Protein AF-A0A090WLI6-F1 (afdb_monomer_lite)

Structure (mmCIF, N/CA/C/O backbone):
data_AF-A0A090WLI6-F1
#
_entry.id   AF-A0A090WLI6-F1
#
loop_
_atom_site.group_PDB
_atom_site.id
_atom_site.type_symbol
_atom_site.label_atom_id
_atom_site.label_alt_id
_atom_site.label_comp_id
_atom_site.label_asym_id
_atom_site.label_entity_id
_atom_site.label_seq_id
_atom_site.pdbx_PDB_ins_code
_atom_site.Cartn_x
_atom_site.Cartn_y
_atom_site.Cartn_z
_atom_site.occupancy
_atom_site.B_iso_or_equiv
_atom_site.auth_seq_id
_atom_site.auth_comp_id
_atom_site.auth_asym_id
_atom_site.auth_atom_id
_atom_site.pdbx_PDB_model_num
ATOM 1 N N . MET A 1 1 ? 13.596 14.464 15.764 1.00 59.75 1 MET A N 1
ATOM 2 C CA . MET A 1 1 ? 14.203 13.939 14.517 1.00 59.75 1 MET A CA 1
ATOM 3 C C . MET A 1 1 ? 13.785 14.781 13.309 1.00 59.75 1 MET A C 1
ATOM 5 O O . MET A 1 1 ? 12.585 14.972 13.086 1.00 59.75 1 MET A O 1
ATOM 9 N N . ASN A 1 2 ? 14.764 15.347 12.597 1.00 82.31 2 ASN A N 1
ATOM 10 C CA . ASN A 1 2 ? 14.582 16.403 11.591 1.00 82.31 2 ASN A CA 1
ATOM 11 C C . ASN A 1 2 ? 13.847 15.886 10.329 1.00 82.31 2 ASN A C 1
ATOM 13 O O . ASN A 1 2 ? 14.064 14.745 9.930 1.00 82.31 2 ASN A O 1
ATOM 17 N N . LYS A 1 3 ? 12.971 16.692 9.69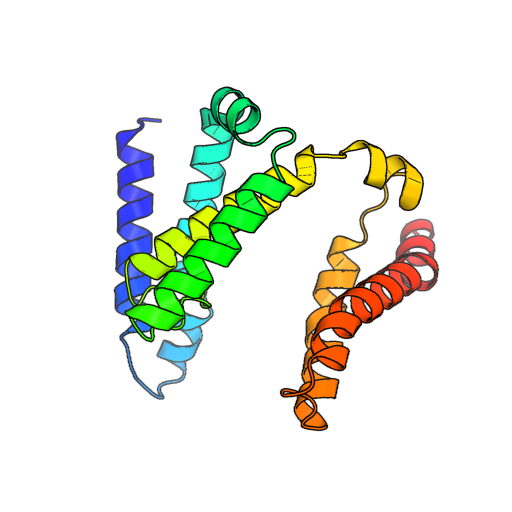9 1.00 81.25 3 LYS A N 1
ATOM 18 C CA . LYS A 1 3 ? 12.266 16.328 8.438 1.00 81.25 3 LYS A CA 1
ATOM 19 C C . LYS A 1 3 ? 13.251 15.911 7.338 1.00 81.25 3 LYS A C 1
ATOM 21 O O . LYS A 1 3 ? 12.979 14.998 6.562 1.00 81.25 3 LYS A O 1
ATOM 26 N N . PHE A 1 4 ? 14.410 16.558 7.343 1.00 85.69 4 PHE A N 1
ATOM 27 C CA . PHE A 1 4 ? 15.527 16.283 6.453 1.00 85.69 4 PHE A CA 1
ATOM 28 C C . PHE A 1 4 ? 16.052 14.842 6.562 1.00 85.69 4 PHE A C 1
ATOM 30 O O . PHE A 1 4 ? 16.360 14.215 5.560 1.00 85.69 4 PHE A O 1
ATOM 37 N N . LEU A 1 5 ? 16.081 14.267 7.768 1.00 89.31 5 LEU A N 1
ATOM 38 C CA . LEU A 1 5 ? 16.598 12.913 7.973 1.00 89.31 5 LEU A CA 1
ATOM 39 C C . LEU A 1 5 ? 15.698 11.853 7.315 1.00 89.31 5 LEU A C 1
ATOM 41 O O . LEU A 1 5 ? 16.181 10.936 6.663 1.00 89.31 5 LEU A O 1
ATOM 45 N N . TRP A 1 6 ? 14.377 11.987 7.466 1.00 88.00 6 TRP A N 1
ATOM 46 C CA . TRP A 1 6 ? 13.423 11.032 6.895 1.00 88.00 6 TRP A CA 1
ATOM 47 C C . TRP A 1 6 ? 13.362 11.101 5.374 1.00 88.00 6 TRP A C 1
ATOM 49 O O . TRP A 1 6 ? 13.270 10.071 4.716 1.00 88.00 6 TRP A O 1
ATOM 59 N N . THR A 1 7 ? 13.436 12.313 4.828 1.00 87.31 7 THR A N 1
ATOM 60 C CA . THR A 1 7 ? 13.502 12.525 3.378 1.00 87.31 7 THR A CA 1
ATOM 61 C C . THR A 1 7 ? 14.807 11.986 2.802 1.00 87.31 7 THR A C 1
ATOM 63 O O . THR A 1 7 ? 14.767 11.305 1.783 1.00 87.31 7 THR A O 1
ATOM 66 N N . PHE A 1 8 ? 15.934 12.188 3.492 1.00 91.06 8 PHE A N 1
ATOM 67 C CA . PHE A 1 8 ? 17.210 11.578 3.129 1.00 91.06 8 PHE A CA 1
ATOM 68 C C . PHE A 1 8 ? 17.114 10.048 3.088 1.00 91.06 8 PHE A C 1
ATOM 70 O O . PHE A 1 8 ? 17.344 9.468 2.033 1.00 91.06 8 PHE A O 1
ATOM 77 N N . PHE A 1 9 ? 16.678 9.397 4.175 1.00 91.50 9 PHE A N 1
ATOM 78 C CA . PHE A 1 9 ? 16.544 7.935 4.199 1.00 91.50 9 PHE A CA 1
ATOM 79 C C . PHE A 1 9 ? 15.594 7.410 3.124 1.00 91.50 9 PHE A C 1
ATOM 81 O O . PHE A 1 9 ? 15.901 6.412 2.476 1.00 91.50 9 PHE A O 1
ATOM 88 N N . PHE A 1 10 ? 14.458 8.079 2.910 1.00 91.06 10 PHE A N 1
ATOM 89 C CA . PHE A 1 10 ? 13.515 7.700 1.862 1.00 91.06 10 PHE A CA 1
ATOM 90 C C . PHE A 1 10 ? 14.190 7.678 0.486 1.00 91.06 10 PHE A C 1
ATOM 92 O O . PHE A 1 10 ? 14.115 6.672 -0.216 1.00 91.06 10 PHE A O 1
ATOM 99 N N . LEU A 1 11 ? 14.901 8.754 0.132 1.00 91.94 11 LEU A N 1
ATOM 100 C CA . LEU A 1 11 ? 15.624 8.846 -1.135 1.00 91.94 11 LEU A CA 1
ATOM 101 C C . LEU A 1 11 ? 16.731 7.794 -1.229 1.00 91.94 11 LEU A C 1
ATOM 103 O O . LEU A 1 11 ? 16.861 7.152 -2.267 1.00 91.94 11 LEU A O 1
ATOM 107 N N . THR A 1 12 ? 17.484 7.560 -0.152 1.00 92.44 12 THR A N 1
ATOM 108 C CA . THR A 1 12 ? 18.540 6.541 -0.125 1.00 92.44 12 THR A CA 1
ATOM 109 C C . THR A 1 12 ? 17.991 5.150 -0.439 1.00 92.44 12 THR A C 1
ATOM 111 O O . THR A 1 12 ? 18.512 4.483 -1.329 1.00 92.44 12 THR A O 1
ATOM 114 N N . PHE A 1 13 ? 16.926 4.707 0.236 1.00 92.81 13 PHE A N 1
ATOM 115 C CA . PHE A 1 13 ? 16.372 3.366 0.009 1.00 92.81 13 PHE A CA 1
ATOM 116 C C . PHE A 1 13 ? 15.628 3.234 -1.319 1.00 92.81 13 PHE A C 1
ATOM 118 O O . PHE A 1 13 ? 15.634 2.157 -1.911 1.00 92.81 13 PHE A O 1
ATOM 125 N N . LEU A 1 14 ? 15.047 4.321 -1.828 1.00 91.12 14 LEU A N 1
ATOM 126 C CA . LEU A 1 14 ? 14.451 4.348 -3.162 1.00 91.12 14 LEU A CA 1
ATOM 127 C C . LEU A 1 14 ? 15.520 4.197 -4.253 1.00 91.12 14 LEU A C 1
ATOM 129 O O . LEU A 1 14 ? 15.354 3.399 -5.174 1.00 91.12 14 LEU A O 1
ATOM 133 N N . ILE A 1 15 ? 16.644 4.906 -4.119 1.00 92.00 15 ILE A N 1
ATOM 134 C CA . ILE A 1 15 ? 17.795 4.787 -5.024 1.00 92.00 15 ILE A CA 1
ATOM 135 C C . ILE A 1 15 ? 18.402 3.380 -4.941 1.00 92.00 15 ILE A C 1
ATOM 137 O O . ILE A 1 15 ? 18.692 2.775 -5.971 1.00 92.00 15 ILE A O 1
ATOM 141 N N . LEU A 1 16 ? 18.551 2.825 -3.734 1.00 90.88 16 LEU A N 1
ATOM 142 C CA . LEU A 1 16 ? 19.027 1.451 -3.550 1.00 90.88 16 LEU A CA 1
ATOM 143 C C . LEU A 1 16 ? 18.100 0.429 -4.213 1.00 90.88 16 LEU A C 1
ATOM 145 O O . LEU A 1 16 ? 18.600 -0.462 -4.892 1.00 90.88 16 LEU A O 1
ATOM 149 N N . ASN A 1 17 ? 16.777 0.565 -4.069 1.00 91.25 17 ASN A N 1
ATOM 150 C CA . ASN A 1 17 ? 15.820 -0.301 -4.762 1.00 91.25 17 ASN A CA 1
ATOM 151 C C . ASN A 1 17 ? 16.007 -0.216 -6.287 1.00 91.25 17 ASN A C 1
ATOM 153 O O . ASN A 1 17 ? 16.095 -1.258 -6.938 1.00 91.25 17 ASN A O 1
ATOM 157 N N . TYR A 1 18 ? 16.148 0.993 -6.841 1.00 90.94 18 TYR A N 1
ATOM 158 C CA . TYR A 1 18 ? 16.393 1.182 -8.274 1.00 90.94 18 TYR A CA 1
ATOM 159 C C . TYR A 1 18 ? 17.672 0.478 -8.741 1.00 90.94 18 TYR A C 1
ATOM 161 O O . TYR A 1 18 ? 17.660 -0.229 -9.749 1.00 90.94 18 TYR A O 1
ATOM 169 N N . PHE A 1 19 ? 18.773 0.622 -8.000 1.00 89.81 19 PHE A N 1
ATOM 170 C CA . PHE A 1 19 ? 20.018 -0.067 -8.336 1.00 89.81 19 PHE A CA 1
ATOM 171 C C . PHE A 1 19 ? 19.871 -1.582 -8.243 1.00 89.81 19 PHE A C 1
ATOM 173 O O . PHE A 1 19 ? 20.176 -2.259 -9.216 1.00 89.81 19 PHE A O 1
ATOM 180 N N . ILE A 1 20 ? 19.361 -2.103 -7.123 1.00 87.69 20 ILE A N 1
ATOM 181 C CA . ILE A 1 20 ? 19.182 -3.543 -6.877 1.00 87.69 20 ILE A CA 1
ATOM 182 C C . ILE A 1 20 ? 18.319 -4.186 -7.969 1.00 87.69 20 ILE A C 1
ATOM 184 O O . ILE A 1 20 ? 18.698 -5.212 -8.531 1.00 87.69 20 ILE A O 1
ATOM 188 N N . THR A 1 21 ? 17.214 -3.533 -8.328 1.00 85.19 21 THR A N 1
ATOM 189 C CA . THR A 1 21 ? 16.292 -3.987 -9.374 1.00 85.19 21 THR A CA 1
ATOM 190 C C . THR A 1 21 ? 16.975 -4.128 -10.736 1.00 85.19 21 THR A C 1
ATOM 192 O O . THR A 1 21 ? 16.660 -5.042 -11.495 1.00 85.19 21 THR A O 1
ATOM 195 N N . ASN A 1 22 ? 17.900 -3.223 -11.059 1.00 85.69 22 ASN A N 1
ATOM 196 C CA . ASN A 1 22 ? 18.591 -3.208 -12.347 1.00 85.69 22 ASN A CA 1
ATOM 197 C C . ASN A 1 22 ? 19.799 -4.157 -12.398 1.00 85.69 22 ASN A C 1
ATOM 199 O O . ASN A 1 22 ? 20.407 -4.308 -13.458 1.00 85.69 22 ASN A O 1
ATOM 203 N N . ILE A 1 23 ? 20.149 -4.830 -11.293 1.00 84.88 23 ILE A N 1
ATOM 204 C CA . ILE A 1 23 ? 21.169 -5.884 -11.302 1.00 84.88 23 ILE A CA 1
ATOM 205 C C . ILE A 1 23 ? 20.554 -7.146 -11.917 1.00 84.88 23 ILE A C 1
ATOM 207 O O . ILE A 1 23 ? 19.990 -8.003 -11.234 1.00 84.88 23 ILE A O 1
ATOM 211 N N . THR A 1 24 ? 20.694 -7.291 -13.232 1.00 70.81 24 THR A N 1
ATOM 212 C CA . THR A 1 24 ? 20.319 -8.510 -13.953 1.00 70.81 24 THR A CA 1
ATOM 213 C C . THR A 1 24 ? 21.437 -9.541 -13.826 1.00 70.81 24 THR A C 1
ATOM 215 O O . THR A 1 24 ? 22.382 -9.549 -14.612 1.00 70.81 24 THR A O 1
ATOM 218 N N . SER A 1 25 ? 21.361 -10.414 -12.821 1.00 77.38 25 SER A N 1
ATOM 219 C CA . SER A 1 25 ? 22.266 -11.564 -12.731 1.00 77.38 25 SER A CA 1
ATOM 220 C C . SER A 1 25 ? 21.541 -12.813 -12.238 1.00 77.38 25 SER A C 1
ATOM 222 O O . SER A 1 25 ? 20.688 -12.739 -11.353 1.00 77.38 25 SER A O 1
ATOM 224 N N . GLU A 1 26 ? 21.908 -13.973 -12.782 1.00 79.25 26 GLU A N 1
ATOM 225 C CA . GLU A 1 26 ? 21.368 -15.265 -12.338 1.00 79.25 26 GLU A CA 1
ATOM 226 C C . GLU A 1 26 ? 21.952 -15.738 -11.001 1.00 79.25 26 GLU A C 1
ATOM 228 O O . GLU A 1 26 ? 21.490 -16.736 -10.443 1.00 79.25 26 GLU A O 1
ATOM 233 N N . ASN A 1 27 ? 22.927 -15.001 -10.462 1.00 86.44 27 ASN A N 1
ATOM 234 C CA . ASN A 1 27 ? 23.585 -15.319 -9.209 1.00 86.44 27 ASN A CA 1
ATOM 235 C C . ASN A 1 27 ? 22.568 -15.372 -8.056 1.00 86.44 27 ASN A C 1
ATOM 237 O O . ASN A 1 27 ? 21.830 -14.417 -7.796 1.00 86.44 27 ASN A O 1
ATOM 241 N N . SER A 1 28 ? 22.570 -16.487 -7.326 1.00 86.56 28 SER A N 1
ATOM 242 C CA . SER A 1 28 ? 21.723 -16.725 -6.156 1.00 86.56 28 SER A CA 1
ATOM 243 C C . SER A 1 28 ? 21.831 -15.605 -5.117 1.00 86.56 28 SER A C 1
ATOM 245 O O . SER A 1 28 ? 20.819 -15.218 -4.538 1.00 86.56 28 SER A O 1
ATOM 247 N N . PHE A 1 29 ? 23.017 -15.013 -4.935 1.00 87.25 29 PHE A N 1
ATOM 248 C CA . PHE A 1 29 ? 23.202 -13.877 -4.025 1.00 87.25 29 PHE A CA 1
ATOM 249 C C . PHE A 1 29 ? 22.386 -12.646 -4.434 1.00 87.25 29 PHE A C 1
ATOM 251 O O . PHE A 1 29 ? 21.763 -12.011 -3.587 1.00 87.25 29 PHE A O 1
ATOM 258 N N . VAL A 1 30 ? 22.330 -12.327 -5.727 1.00 85.50 30 VAL A N 1
ATOM 259 C CA . VAL A 1 30 ? 21.560 -11.176 -6.220 1.00 85.50 30 VAL A CA 1
ATOM 260 C C . VAL A 1 30 ? 20.061 -11.425 -6.086 1.00 85.50 30 VAL A C 1
ATOM 262 O O . VAL A 1 30 ? 19.317 -10.524 -5.697 1.00 85.50 30 VAL A O 1
ATOM 265 N N . LYS A 1 31 ? 19.604 -12.661 -6.309 1.00 85.56 31 LYS A N 1
ATOM 266 C CA . LYS A 1 31 ? 18.208 -13.043 -6.041 1.00 85.56 31 LYS A CA 1
ATOM 267 C C . LYS A 1 31 ? 17.848 -12.877 -4.562 1.00 85.56 31 LYS A C 1
ATOM 269 O O . LYS A 1 31 ? 16.794 -12.325 -4.261 1.00 85.56 31 LYS A O 1
ATOM 274 N N . LEU A 1 32 ? 18.728 -13.285 -3.645 1.00 88.94 32 LEU A N 1
ATOM 275 C CA . LEU A 1 32 ? 18.517 -13.100 -2.205 1.00 88.94 32 LEU A CA 1
ATOM 276 C C . LEU A 1 32 ? 18.438 -11.619 -1.817 1.00 88.94 32 LEU A C 1
ATOM 278 O O . LEU A 1 32 ? 17.585 -11.253 -1.016 1.00 88.94 32 LEU A O 1
ATOM 282 N N . ILE A 1 33 ? 19.264 -10.754 -2.413 1.00 88.31 33 ILE A N 1
ATOM 283 C CA . ILE A 1 33 ? 19.201 -9.303 -2.174 1.00 88.31 33 ILE A CA 1
ATOM 284 C C . ILE A 1 33 ? 17.866 -8.722 -2.664 1.00 88.31 33 ILE A C 1
ATOM 286 O O . ILE A 1 33 ? 17.244 -7.950 -1.934 1.00 88.31 33 ILE A O 1
ATOM 290 N N . ASN A 1 34 ? 17.386 -9.134 -3.842 1.00 84.75 34 ASN A N 1
ATOM 291 C CA . ASN A 1 34 ? 16.098 -8.697 -4.398 1.00 84.75 34 ASN A CA 1
ATOM 292 C C . ASN A 1 34 ? 14.888 -9.086 -3.525 1.00 84.75 34 ASN A C 1
ATOM 294 O O . ASN A 1 34 ? 13.876 -8.389 -3.521 1.00 84.75 34 ASN A O 1
ATOM 298 N N . VAL A 1 35 ? 14.985 -10.185 -2.772 1.00 86.88 35 VAL A N 1
ATOM 299 C CA . VAL A 1 35 ? 13.920 -10.663 -1.867 1.00 86.88 35 VAL A CA 1
ATOM 300 C C . VAL A 1 35 ? 14.183 -10.269 -0.402 1.00 86.88 35 VAL A C 1
ATOM 302 O O . VAL A 1 35 ? 13.350 -10.496 0.471 1.00 86.88 35 VAL A O 1
ATOM 305 N N . SER A 1 36 ? 15.325 -9.640 -0.111 1.00 90.12 36 SER A N 1
ATOM 306 C CA . SER A 1 36 ? 15.660 -9.143 1.228 1.00 90.12 36 SER A CA 1
ATOM 307 C C . SER A 1 36 ? 14.774 -7.964 1.640 1.00 90.12 36 SER A C 1
ATOM 309 O O . SER A 1 36 ? 13.988 -7.452 0.855 1.00 90.12 36 SER A O 1
ATOM 311 N N . VAL A 1 37 ? 14.925 -7.471 2.871 1.00 90.00 37 VAL A N 1
ATOM 312 C CA . VAL A 1 37 ? 14.161 -6.309 3.359 1.00 90.00 37 VAL A CA 1
ATOM 313 C C . VAL A 1 37 ? 14.547 -4.992 2.669 1.00 90.00 37 VAL A C 1
ATOM 315 O O . VAL A 1 37 ? 13.740 -4.067 2.618 1.00 90.00 37 VAL A O 1
ATOM 318 N N . ILE A 1 38 ? 15.768 -4.895 2.126 1.00 88.38 38 ILE A N 1
ATOM 319 C CA . ILE A 1 38 ? 16.367 -3.632 1.660 1.00 88.38 38 ILE A CA 1
ATOM 320 C C . ILE A 1 38 ? 15.516 -2.934 0.589 1.00 88.38 38 ILE A C 1
ATOM 322 O O . ILE A 1 38 ? 15.229 -1.747 0.769 1.00 88.38 38 ILE A O 1
ATOM 326 N N . PRO A 1 39 ? 15.048 -3.622 -0.475 1.00 87.62 39 PRO A N 1
ATOM 327 C CA . PRO A 1 39 ? 14.225 -2.996 -1.505 1.00 87.62 39 PRO A CA 1
ATOM 328 C C . PRO A 1 39 ? 12.904 -2.447 -0.959 1.00 87.62 39 PRO A C 1
ATOM 330 O O . PRO A 1 39 ? 12.354 -1.521 -1.537 1.00 87.62 39 PRO A O 1
ATOM 333 N N . TYR A 1 40 ? 12.406 -2.950 0.171 1.00 89.25 40 TYR A N 1
ATOM 334 C CA . TYR A 1 40 ? 11.093 -2.584 0.706 1.00 89.25 40 TYR A CA 1
ATOM 335 C C . TYR A 1 40 ? 11.149 -1.484 1.777 1.00 89.25 40 TYR A C 1
ATOM 337 O O . TYR A 1 40 ? 10.108 -0.960 2.178 1.00 89.25 40 TYR A O 1
ATOM 345 N N . LEU A 1 41 ? 12.340 -1.085 2.241 1.00 91.94 41 LEU A N 1
ATOM 346 C CA . LEU A 1 41 ? 12.484 -0.121 3.343 1.00 91.94 41 LEU A CA 1
ATOM 347 C C . LEU A 1 41 ? 11.923 1.273 3.027 1.00 91.94 41 LEU A C 1
ATOM 349 O O . LEU A 1 41 ? 11.507 1.982 3.946 1.00 91.94 41 LEU A O 1
ATOM 353 N N . TYR A 1 42 ? 11.835 1.666 1.752 1.00 90.31 42 TYR A N 1
ATOM 354 C CA . TYR A 1 42 ? 11.198 2.937 1.391 1.00 90.31 42 TYR A CA 1
ATOM 355 C C . TYR A 1 42 ? 9.701 2.954 1.747 1.00 90.31 42 TYR A C 1
ATOM 357 O O . TYR A 1 42 ? 9.216 3.981 2.225 1.00 90.31 42 TYR A O 1
ATOM 365 N N . TYR A 1 43 ? 8.982 1.827 1.619 1.00 89.38 43 TYR A N 1
ATOM 366 C CA . TYR A 1 43 ? 7.587 1.713 2.066 1.00 89.38 43 TYR A CA 1
ATOM 367 C C . TYR A 1 43 ? 7.465 1.899 3.579 1.00 89.38 43 TYR A C 1
ATOM 369 O O . TYR A 1 43 ? 6.565 2.591 4.058 1.00 89.38 43 TYR A O 1
ATOM 377 N N . PHE A 1 44 ? 8.396 1.322 4.341 1.00 90.44 44 PHE A N 1
ATOM 378 C CA . PHE A 1 44 ? 8.417 1.470 5.794 1.00 90.44 44 PHE A CA 1
ATOM 379 C C . PHE A 1 44 ? 8.606 2.937 6.203 1.00 90.44 44 PHE A C 1
ATOM 381 O O . PHE A 1 44 ? 7.884 3.447 7.061 1.00 90.44 44 PHE A O 1
ATOM 388 N N . ILE A 1 45 ? 9.510 3.654 5.532 1.00 90.81 45 ILE A N 1
ATOM 389 C CA . ILE A 1 45 ? 9.738 5.083 5.780 1.00 90.81 45 ILE A CA 1
ATOM 390 C C . ILE A 1 45 ? 8.515 5.920 5.398 1.00 90.81 45 ILE A C 1
ATOM 392 O O . ILE A 1 45 ? 8.162 6.829 6.151 1.00 90.81 45 ILE A O 1
ATOM 396 N N . ILE A 1 46 ? 7.825 5.601 4.293 1.00 89.00 46 ILE A N 1
ATOM 397 C CA . ILE A 1 46 ? 6.529 6.221 3.962 1.00 89.00 46 ILE A CA 1
ATOM 398 C C . ILE A 1 46 ? 5.557 6.051 5.136 1.00 89.00 46 ILE A C 1
ATOM 400 O O . ILE A 1 46 ? 4.956 7.032 5.573 1.00 89.00 46 ILE A O 1
ATOM 404 N N . GLY A 1 47 ? 5.455 4.845 5.702 1.00 89.94 47 GLY A N 1
ATOM 405 C CA . GLY A 1 47 ? 4.631 4.571 6.882 1.00 89.94 47 GLY A CA 1
ATOM 406 C C . GLY A 1 47 ? 4.997 5.439 8.091 1.00 89.94 47 GLY A C 1
ATOM 407 O O . GLY A 1 47 ? 4.116 6.034 8.712 1.00 89.94 47 GLY A O 1
ATOM 408 N N . ILE A 1 48 ? 6.292 5.595 8.389 1.00 90.50 48 ILE A N 1
ATOM 409 C CA . ILE A 1 48 ? 6.764 6.471 9.477 1.00 90.50 48 ILE A CA 1
ATOM 410 C C . ILE A 1 48 ? 6.390 7.935 9.221 1.00 90.50 48 ILE A C 1
ATOM 412 O O . ILE A 1 48 ? 5.952 8.634 10.138 1.00 90.50 48 ILE A O 1
ATOM 416 N N . ILE A 1 49 ? 6.564 8.421 7.989 1.00 89.88 49 ILE A N 1
ATOM 417 C CA . ILE A 1 49 ? 6.212 9.796 7.612 1.00 89.88 49 ILE A CA 1
ATOM 418 C C . ILE A 1 49 ? 4.705 10.013 7.786 1.00 89.88 49 ILE A C 1
ATOM 420 O O . ILE A 1 49 ? 4.306 11.003 8.401 1.00 89.88 49 ILE A O 1
ATOM 424 N N . ILE A 1 50 ? 3.876 9.076 7.316 1.00 90.12 50 ILE A N 1
ATOM 425 C CA . ILE A 1 50 ? 2.415 9.115 7.480 1.00 90.12 50 ILE A CA 1
ATOM 426 C C . ILE A 1 50 ? 2.039 9.160 8.962 1.00 90.12 50 ILE A C 1
ATOM 428 O O . ILE A 1 50 ? 1.259 10.020 9.363 1.00 90.12 50 ILE A O 1
ATOM 432 N N . TYR A 1 51 ? 2.631 8.293 9.786 1.00 91.06 51 TYR A N 1
ATOM 433 C CA . TYR A 1 51 ? 2.381 8.265 11.227 1.00 91.06 51 TYR A CA 1
ATOM 434 C C . TYR A 1 51 ? 2.769 9.585 11.906 1.00 91.06 51 TYR A C 1
ATOM 436 O O . TYR A 1 51 ? 2.017 10.135 12.708 1.00 91.06 51 TYR A O 1
ATOM 444 N N . LYS A 1 52 ? 3.919 10.161 11.543 1.00 91.31 52 LYS A N 1
ATOM 445 C CA . LYS A 1 52 ? 4.376 11.445 12.093 1.00 91.31 52 LYS A CA 1
ATOM 446 C C . LYS A 1 52 ? 3.437 12.603 11.743 1.00 91.31 52 LYS A C 1
ATOM 448 O O . LYS A 1 52 ? 3.265 13.512 12.551 1.00 91.31 52 LYS A O 1
ATOM 453 N N . TYR A 1 53 ? 2.850 12.583 10.549 1.00 91.06 53 TYR A N 1
ATOM 454 C CA . TYR A 1 53 ? 1.907 13.600 10.069 1.00 91.06 53 TYR A CA 1
ATOM 455 C C . TYR A 1 53 ? 0.455 13.121 10.116 1.00 91.06 53 TYR A C 1
ATOM 457 O O . TYR A 1 53 ? -0.376 13.594 9.337 1.00 91.06 53 TYR A O 1
ATOM 465 N N . TRP A 1 54 ? 0.139 12.220 11.051 1.00 90.88 54 TRP A N 1
ATOM 466 C CA . TRP A 1 54 ? -1.131 11.504 11.078 1.00 90.88 54 TRP A CA 1
ATOM 467 C C . TRP A 1 54 ? -2.350 12.417 11.041 1.00 90.88 54 TRP A C 1
ATOM 469 O O . TRP A 1 54 ? -3.238 12.201 10.231 1.00 90.88 54 TRP A O 1
ATOM 479 N N . ASN A 1 55 ? -2.388 13.470 11.860 1.00 92.06 55 ASN A N 1
ATOM 480 C CA . ASN A 1 55 ? -3.557 14.352 11.934 1.00 92.06 55 ASN A CA 1
ATOM 481 C C . ASN A 1 55 ? -3.874 15.021 10.587 1.00 92.06 55 ASN A C 1
ATOM 483 O O . ASN A 1 55 ? -5.037 15.097 10.196 1.00 92.06 55 ASN A O 1
ATOM 487 N N . PHE A 1 56 ? -2.841 15.459 9.863 1.00 91.19 56 PHE A N 1
ATOM 488 C CA . PHE A 1 56 ? -2.988 16.034 8.526 1.00 91.19 56 PHE A CA 1
ATOM 489 C C . PHE A 1 56 ? -3.386 14.961 7.505 1.00 91.19 56 PHE A C 1
ATOM 491 O O . PHE A 1 56 ? -4.344 15.127 6.752 1.00 91.19 56 PHE A O 1
ATOM 498 N N . PHE A 1 57 ? -2.681 13.829 7.518 1.00 91.50 57 PHE A N 1
ATOM 499 C CA . PHE A 1 57 ? -2.921 12.723 6.596 1.00 91.50 57 PHE A CA 1
ATOM 500 C C . PHE A 1 57 ? -4.329 12.135 6.748 1.00 91.50 57 PHE A C 1
ATOM 502 O O . PHE A 1 57 ? -5.037 11.925 5.768 1.00 91.50 57 PHE A O 1
ATOM 509 N N . PHE A 1 58 ? -4.770 11.922 7.984 1.00 90.38 58 PHE A N 1
ATOM 510 C CA . PHE A 1 58 ? -6.076 11.370 8.310 1.00 90.38 58 PHE A CA 1
ATOM 511 C C . PHE A 1 58 ? -7.209 12.247 7.773 1.00 90.38 58 PHE A C 1
ATOM 513 O O . PHE A 1 58 ? -8.136 11.731 7.150 1.00 90.38 58 PHE A O 1
ATOM 520 N N . GLN A 1 59 ? -7.119 13.571 7.937 1.00 90.56 59 GLN A N 1
ATOM 521 C CA . GLN A 1 59 ? -8.092 14.507 7.361 1.00 90.56 59 GLN A CA 1
ATOM 522 C C . GLN A 1 59 ? -8.134 14.432 5.828 1.00 90.56 59 GLN A C 1
ATOM 524 O O . GLN A 1 59 ? -9.195 14.613 5.230 1.00 90.56 59 GLN A O 1
ATOM 529 N N . PHE A 1 60 ? -7.000 14.135 5.192 1.00 89.50 60 PHE A N 1
ATOM 530 C CA . PHE A 1 60 ? -6.898 14.020 3.743 1.00 89.50 60 PHE A CA 1
ATOM 531 C C . PHE A 1 60 ? -7.532 12.737 3.188 1.00 89.50 60 PHE A C 1
ATOM 533 O O . PHE A 1 60 ? -8.134 12.788 2.114 1.00 89.50 60 PHE A O 1
ATOM 540 N N . VAL A 1 61 ? -7.436 11.609 3.904 1.00 91.44 61 VAL A N 1
ATOM 541 C CA . VAL A 1 61 ? -7.895 10.290 3.418 1.00 91.44 61 VAL A CA 1
ATOM 542 C C . VAL A 1 61 ? -9.259 9.845 3.953 1.00 91.44 61 VAL A C 1
ATOM 544 O O . VAL A 1 61 ? -9.899 8.991 3.335 1.00 91.44 61 VAL A O 1
ATOM 547 N N . LYS A 1 62 ? -9.728 10.385 5.085 1.00 91.69 62 LYS A N 1
ATOM 548 C CA . LYS A 1 62 ? -10.972 9.949 5.741 1.00 91.69 62 LYS A CA 1
ATOM 549 C C . LYS A 1 62 ? -12.179 10.058 4.801 1.00 91.69 62 LYS A C 1
ATOM 551 O O . LYS A 1 62 ? -12.412 11.106 4.206 1.00 91.69 62 LYS A O 1
ATOM 556 N N . ASN A 1 63 ? -12.982 8.991 4.728 1.00 90.12 63 ASN A N 1
ATOM 557 C CA . ASN A 1 63 ? -14.221 8.898 3.937 1.00 90.12 63 ASN A CA 1
ATOM 558 C C . ASN A 1 63 ? -14.063 9.117 2.419 1.00 90.12 63 ASN A C 1
ATOM 560 O O . ASN A 1 63 ? -15.040 9.424 1.740 1.00 90.12 63 ASN A O 1
ATOM 564 N N . ARG A 1 64 ? -12.853 8.960 1.869 1.00 93.19 64 ARG A N 1
ATOM 565 C CA . ARG A 1 64 ? -12.559 9.192 0.444 1.00 93.19 64 ARG A CA 1
ATOM 566 C C . ARG A 1 64 ? -12.137 7.917 -0.301 1.00 93.19 64 ARG A C 1
ATOM 568 O O . ARG A 1 64 ? -11.501 8.016 -1.346 1.00 93.19 64 ARG A O 1
ATOM 575 N N . GLY A 1 65 ? -12.503 6.727 0.196 1.00 92.12 65 GLY A N 1
ATOM 576 C CA . GLY A 1 65 ? -11.998 5.451 -0.335 1.00 92.12 65 GLY A CA 1
ATOM 577 C C . GLY A 1 65 ? -12.275 5.273 -1.826 1.00 92.12 65 GLY A C 1
ATOM 578 O O . GLY A 1 65 ? -11.367 4.996 -2.604 1.00 92.12 65 GLY A O 1
ATOM 579 N N . VAL A 1 66 ? -13.517 5.542 -2.241 1.00 93.69 66 VAL A N 1
ATOM 580 C CA . VAL A 1 66 ? -13.933 5.472 -3.654 1.00 93.69 66 VAL A CA 1
ATOM 581 C C . VAL A 1 66 ? -13.206 6.513 -4.512 1.00 93.69 66 VAL A C 1
ATOM 583 O O . VAL A 1 66 ? -12.827 6.213 -5.642 1.00 93.69 66 VAL A O 1
ATOM 586 N N . LEU A 1 67 ? -12.959 7.713 -3.977 1.00 95.06 67 LEU A N 1
ATOM 587 C CA . LEU A 1 67 ? -12.233 8.768 -4.686 1.00 95.06 67 LEU A CA 1
ATOM 588 C C . LEU A 1 67 ? -10.791 8.336 -4.975 1.00 95.06 67 LEU A C 1
ATOM 590 O O . LEU A 1 67 ? -10.375 8.354 -6.130 1.00 95.06 67 LEU A O 1
ATOM 594 N N . PHE A 1 68 ? -10.044 7.904 -3.955 1.00 95.62 68 PHE A N 1
ATOM 595 C CA . PHE A 1 68 ? -8.664 7.450 -4.149 1.00 95.62 68 PHE A CA 1
ATOM 596 C C . PHE A 1 68 ? -8.587 6.193 -5.012 1.00 95.62 68 PHE A C 1
ATOM 598 O O . PHE A 1 68 ? -7.670 6.090 -5.822 1.00 95.62 68 PHE A O 1
ATOM 605 N N . LEU A 1 69 ? -9.555 5.273 -4.901 1.00 95.50 69 LEU A N 1
ATOM 606 C CA . LEU A 1 69 ? -9.626 4.105 -5.781 1.00 95.50 69 LEU A CA 1
ATOM 607 C C . LEU A 1 69 ? -9.776 4.524 -7.241 1.00 95.50 69 LEU A C 1
ATOM 609 O O . LEU A 1 69 ? -9.057 4.026 -8.099 1.00 95.50 69 LEU A O 1
ATOM 613 N N . THR A 1 70 ? -10.678 5.466 -7.512 1.00 96.25 70 THR A N 1
ATOM 614 C CA . THR A 1 70 ? -10.902 5.984 -8.865 1.00 96.25 70 THR A CA 1
ATOM 615 C C . THR A 1 70 ? -9.641 6.660 -9.395 1.00 96.25 70 THR A C 1
ATOM 617 O O . THR A 1 70 ? -9.217 6.364 -10.506 1.00 96.25 70 THR A O 1
ATOM 620 N N . ILE A 1 71 ? -8.984 7.501 -8.586 1.00 96.38 71 ILE A N 1
ATOM 621 C CA . ILE A 1 71 ? -7.713 8.147 -8.954 1.00 96.38 71 ILE A CA 1
ATOM 622 C C . ILE A 1 71 ? -6.642 7.100 -9.279 1.00 96.38 71 ILE A C 1
ATOM 624 O O . ILE A 1 71 ? -5.969 7.218 -10.299 1.00 96.38 71 ILE A O 1
ATOM 628 N N . TYR A 1 72 ? -6.499 6.067 -8.446 1.00 95.75 72 TYR A N 1
ATOM 629 C CA . TYR A 1 72 ? -5.537 4.989 -8.664 1.00 95.75 72 TYR A CA 1
ATOM 630 C C . TYR A 1 72 ? -5.827 4.210 -9.952 1.00 95.75 72 TYR A C 1
ATOM 632 O O . TYR A 1 72 ? -4.929 4.038 -10.771 1.00 95.75 72 TYR A O 1
ATOM 640 N N . LEU A 1 73 ? -7.074 3.787 -10.177 1.00 94.88 73 LEU A N 1
ATOM 641 C CA . LEU A 1 73 ? -7.459 3.049 -11.384 1.00 94.88 73 LEU A CA 1
ATOM 642 C C . LEU A 1 73 ? -7.271 3.890 -12.653 1.00 94.88 73 LEU A C 1
ATOM 644 O O . LEU A 1 73 ? -6.719 3.392 -13.632 1.00 94.88 73 LEU A O 1
ATOM 648 N N . CYS A 1 74 ? -7.654 5.170 -12.624 1.00 96.06 74 CYS A N 1
ATOM 649 C CA . CYS A 1 74 ? -7.411 6.100 -13.728 1.00 96.06 74 CYS A CA 1
ATOM 650 C C . CYS A 1 74 ? -5.913 6.278 -13.991 1.00 96.06 74 CYS A C 1
ATOM 652 O O . CYS A 1 74 ? -5.486 6.220 -15.141 1.00 96.06 74 CYS A O 1
ATOM 654 N N . PHE A 1 75 ? -5.103 6.451 -12.942 1.00 95.44 75 PHE A N 1
ATOM 655 C CA . PHE A 1 75 ? -3.650 6.553 -13.071 1.00 95.44 75 PHE A CA 1
ATOM 656 C C . PHE A 1 75 ? -3.056 5.297 -13.718 1.00 95.44 75 PHE A C 1
ATOM 658 O O . PHE A 1 75 ? -2.306 5.406 -14.684 1.00 95.44 75 PHE A O 1
ATOM 665 N N . MET A 1 76 ? -3.439 4.108 -13.245 1.00 93.50 76 MET A N 1
ATOM 666 C CA . MET A 1 76 ? -2.985 2.835 -13.811 1.00 93.50 76 MET A CA 1
ATOM 667 C C . MET A 1 76 ? -3.380 2.694 -15.284 1.00 93.50 76 MET A C 1
ATOM 669 O O . MET A 1 76 ? -2.552 2.301 -16.105 1.00 93.50 76 MET A O 1
ATOM 673 N N . TRP A 1 77 ? -4.617 3.058 -15.630 1.00 93.38 77 TRP A N 1
ATOM 674 C CA . TRP A 1 77 ? -5.103 3.015 -17.007 1.00 93.38 77 TRP A CA 1
ATOM 675 C C . TRP A 1 77 ? -4.342 3.981 -17.925 1.00 93.38 77 TRP A C 1
ATOM 677 O O . TRP A 1 77 ? -3.937 3.583 -19.016 1.00 93.38 77 TRP A O 1
ATOM 687 N N . ILE A 1 78 ? -4.081 5.214 -17.477 1.00 94.19 78 ILE A N 1
ATOM 688 C CA . ILE A 1 78 ? -3.304 6.214 -18.229 1.00 94.19 78 ILE A CA 1
ATOM 689 C C . ILE A 1 78 ? -1.862 5.738 -18.424 1.00 94.19 78 ILE A C 1
ATOM 691 O O . ILE A 1 78 ? -1.351 5.763 -19.542 1.00 94.19 78 ILE A O 1
ATOM 695 N N . VAL A 1 79 ? -1.201 5.278 -17.359 1.00 93.00 79 VAL A N 1
ATOM 696 C CA . VAL A 1 79 ? 0.198 4.828 -17.429 1.00 93.00 79 VAL A CA 1
ATOM 697 C C . VAL A 1 79 ? 0.346 3.635 -18.370 1.00 93.00 79 VAL A C 1
ATOM 699 O O . VAL A 1 79 ? 1.265 3.610 -19.190 1.00 93.00 79 VAL A O 1
ATOM 702 N N . HIS A 1 80 ? -0.582 2.683 -18.309 1.00 90.94 80 HIS A N 1
ATOM 703 C CA . HIS A 1 80 ? -0.580 1.544 -19.217 1.00 90.94 80 HIS A CA 1
ATOM 704 C C . HIS A 1 80 ? -0.867 1.968 -20.667 1.00 90.94 80 HIS A C 1
ATOM 706 O O . HIS A 1 80 ? -0.107 1.614 -21.562 1.00 90.94 80 HIS A O 1
ATOM 712 N N . SER A 1 81 ? -1.905 2.775 -20.904 1.00 91.50 81 SER A N 1
ATOM 713 C CA . SER A 1 81 ? -2.356 3.114 -22.263 1.00 91.50 81 SER A CA 1
ATOM 714 C C . SER A 1 81 ? -1.403 4.050 -23.012 1.00 91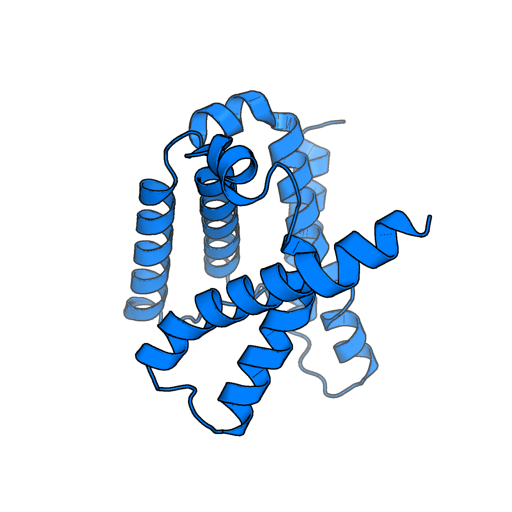.50 81 SER A C 1
ATOM 716 O O . SER A 1 81 ? -1.218 3.890 -24.213 1.00 91.50 81 SER A O 1
ATOM 718 N N . TYR A 1 82 ? -0.794 5.024 -22.325 1.00 92.19 82 TYR A N 1
ATOM 719 C CA . TYR A 1 82 ? 0.058 6.035 -22.967 1.00 92.19 82 TYR A CA 1
ATOM 720 C C . TYR A 1 82 ? 1.549 5.707 -22.913 1.00 92.19 82 TYR A C 1
ATOM 722 O O . TYR A 1 82 ? 2.276 6.045 -23.842 1.00 92.19 82 TYR A O 1
ATOM 730 N N . PHE A 1 83 ? 2.018 5.069 -21.838 1.00 89.06 83 PHE A N 1
ATOM 731 C CA . PHE A 1 83 ? 3.446 4.796 -21.654 1.00 89.06 83 PHE A CA 1
ATOM 732 C C . PHE A 1 83 ? 3.806 3.320 -21.848 1.00 89.06 83 PHE A C 1
ATOM 734 O O . PHE A 1 83 ? 4.991 3.001 -21.889 1.00 89.06 83 PHE A O 1
ATOM 741 N N . ASN A 1 84 ? 2.818 2.422 -21.964 1.00 87.38 84 ASN A N 1
ATOM 742 C CA . ASN A 1 84 ? 3.017 0.970 -22.029 1.00 87.38 84 ASN A CA 1
ATOM 743 C C . ASN A 1 84 ? 3.874 0.433 -20.861 1.00 87.38 84 ASN A C 1
ATOM 745 O O . ASN A 1 84 ? 4.646 -0.516 -21.000 1.00 87.38 84 ASN A O 1
ATOM 749 N N . ILE A 1 85 ? 3.770 1.080 -19.692 1.00 85.38 85 ILE A N 1
ATOM 750 C CA . ILE A 1 85 ? 4.507 0.712 -18.481 1.00 85.38 85 ILE A CA 1
ATOM 751 C C . ILE A 1 85 ? 3.585 -0.089 -17.568 1.00 85.38 85 ILE A C 1
ATOM 753 O O . ILE A 1 85 ? 2.547 0.398 -17.119 1.00 85.38 85 ILE A O 1
ATOM 757 N N . ASN A 1 86 ? 4.019 -1.291 -17.195 1.00 82.81 86 ASN A N 1
ATOM 758 C CA . ASN A 1 86 ? 3.388 -2.039 -16.114 1.00 82.81 86 ASN A CA 1
ATOM 759 C C . ASN A 1 86 ? 3.835 -1.463 -14.769 1.00 82.81 86 ASN A C 1
ATOM 761 O O . ASN A 1 86 ? 4.913 -1.774 -14.254 1.00 82.81 86 ASN A O 1
ATOM 765 N N . ALA A 1 87 ? 2.992 -0.601 -14.200 1.00 80.25 87 ALA A N 1
ATOM 766 C CA . ALA A 1 87 ? 3.252 0.047 -12.919 1.00 80.25 87 ALA A CA 1
ATOM 767 C C . ALA A 1 87 ? 3.026 -0.872 -11.697 1.00 80.25 87 ALA A C 1
ATOM 769 O O . ALA A 1 87 ? 3.213 -0.448 -10.563 1.00 80.25 87 ALA A O 1
ATOM 770 N N . THR A 1 88 ? 2.651 -2.137 -11.912 1.00 73.19 88 THR A N 1
ATOM 771 C CA . THR A 1 88 ? 2.422 -3.141 -10.864 1.00 73.19 88 THR A CA 1
ATOM 772 C C . THR A 1 88 ? 3.719 -3.869 -10.501 1.00 73.19 88 THR A C 1
ATOM 774 O O . THR A 1 88 ? 4.042 -4.891 -11.108 1.00 73.19 88 THR A O 1
ATOM 777 N N . SER A 1 89 ? 4.499 -3.350 -9.551 1.00 70.56 89 SER A N 1
ATOM 778 C CA . SER A 1 89 ? 5.641 -4.065 -8.955 1.00 70.56 89 SER A CA 1
ATOM 779 C C . SER A 1 89 ? 6.262 -3.260 -7.814 1.00 70.56 89 SER A C 1
ATOM 781 O O . SER A 1 89 ? 6.321 -2.040 -7.904 1.00 70.56 89 SER A O 1
ATOM 783 N N . TYR A 1 90 ? 6.837 -3.955 -6.832 1.00 73.75 90 TYR A N 1
ATOM 784 C CA . TYR A 1 90 ? 7.679 -3.380 -5.771 1.00 73.75 90 TYR A CA 1
ATOM 785 C C . TYR A 1 90 ? 9.075 -2.943 -6.262 1.00 73.75 90 TYR A C 1
ATOM 787 O O . TYR A 1 90 ? 9.863 -2.350 -5.524 1.00 73.75 90 TYR A O 1
ATOM 795 N N . ASN A 1 91 ? 9.402 -3.276 -7.513 1.00 83.38 91 ASN A N 1
ATOM 796 C CA . ASN A 1 91 ? 10.673 -2.959 -8.144 1.00 83.38 91 ASN A CA 1
ATOM 797 C C . ASN A 1 91 ? 10.599 -1.585 -8.810 1.00 83.38 91 ASN A C 1
ATOM 799 O O . ASN A 1 91 ? 9.909 -1.404 -9.826 1.00 83.38 91 ASN A O 1
ATOM 803 N N . VAL A 1 92 ? 11.354 -0.632 -8.272 1.00 85.56 92 VAL A N 1
ATOM 804 C CA . VAL A 1 92 ? 11.442 0.742 -8.760 1.00 85.56 92 VAL A CA 1
ATOM 805 C C . VAL A 1 92 ? 12.300 0.756 -10.020 1.00 85.56 92 VAL A C 1
ATOM 807 O O . VAL A 1 92 ? 13.505 0.942 -9.973 1.00 85.56 92 VAL A O 1
ATOM 810 N N . THR A 1 93 ? 11.672 0.563 -11.178 1.00 86.00 93 THR A N 1
ATOM 811 C CA . THR A 1 93 ? 12.324 0.750 -12.491 1.00 86.00 93 THR A CA 1
ATOM 812 C C . THR A 1 93 ? 12.029 2.119 -13.100 1.00 86.00 93 THR A C 1
ATOM 814 O O . THR A 1 93 ? 12.700 2.544 -14.032 1.00 86.00 93 THR A O 1
ATOM 817 N N . ASN A 1 94 ? 10.985 2.800 -12.621 1.00 86.88 94 ASN A N 1
ATOM 818 C CA . ASN A 1 94 ? 10.514 4.073 -13.155 1.00 86.88 94 ASN A CA 1
ATOM 819 C C . ASN A 1 94 ? 9.839 4.887 -12.032 1.00 86.88 94 ASN A C 1
ATOM 821 O O . ASN A 1 94 ? 9.123 4.289 -11.222 1.00 86.88 94 ASN A O 1
ATOM 825 N N . PRO A 1 95 ? 9.998 6.224 -11.980 1.00 88.50 95 PRO A N 1
ATOM 826 C CA . PRO A 1 95 ? 9.323 7.074 -10.992 1.00 88.50 95 PRO A CA 1
ATOM 827 C C . PRO A 1 95 ? 7.791 6.920 -10.966 1.00 88.50 95 PRO A C 1
ATOM 829 O O . PRO A 1 95 ? 7.190 7.034 -9.900 1.00 88.50 95 PRO A O 1
ATOM 832 N N . LEU A 1 96 ? 7.148 6.593 -12.093 1.00 90.81 96 LEU A N 1
ATOM 833 C CA . LEU A 1 96 ? 5.702 6.344 -12.157 1.00 90.81 96 LEU A CA 1
ATOM 834 C C . LEU A 1 96 ? 5.258 5.176 -11.263 1.00 90.81 96 LEU 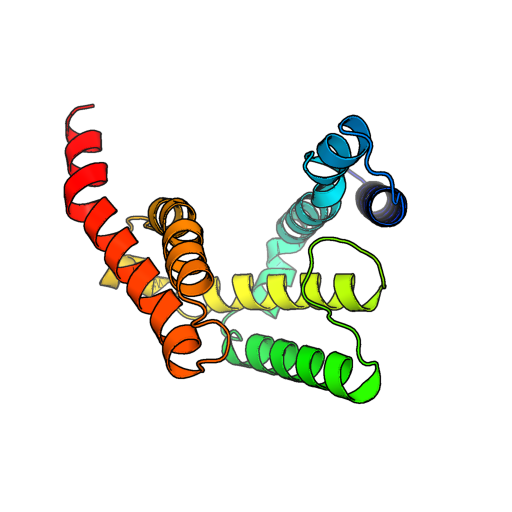A C 1
ATOM 836 O O . LEU A 1 96 ? 4.140 5.198 -10.753 1.00 90.81 96 LEU A O 1
ATOM 840 N N . LYS A 1 97 ? 6.129 4.188 -11.015 1.00 89.56 97 LYS A N 1
ATOM 841 C CA . LYS A 1 97 ? 5.842 3.086 -10.082 1.00 89.56 97 LYS A CA 1
ATOM 842 C C . LYS A 1 97 ? 5.778 3.561 -8.637 1.00 89.56 97 LYS A C 1
ATOM 844 O O . LYS A 1 97 ? 4.862 3.189 -7.921 1.00 89.56 97 LYS A O 1
ATOM 849 N N . VAL A 1 98 ? 6.679 4.459 -8.242 1.00 90.00 98 VAL A N 1
ATOM 850 C CA . VAL A 1 98 ? 6.668 5.060 -6.897 1.00 90.00 98 VAL A CA 1
ATOM 851 C C . VAL A 1 98 ? 5.379 5.858 -6.677 1.00 90.00 98 VAL A C 1
ATOM 853 O O . VAL A 1 98 ? 4.803 5.840 -5.591 1.00 90.00 98 VAL A O 1
ATOM 856 N N . ILE A 1 99 ? 4.889 6.533 -7.721 1.00 91.75 99 ILE A N 1
ATOM 857 C CA . ILE A 1 99 ? 3.595 7.225 -7.677 1.00 91.75 99 ILE A CA 1
ATOM 858 C C . ILE A 1 99 ? 2.450 6.210 -7.548 1.00 91.75 99 ILE A C 1
ATOM 860 O O . ILE A 1 99 ? 1.560 6.416 -6.724 1.00 91.75 99 ILE A O 1
ATOM 864 N N . ALA A 1 100 ? 2.484 5.105 -8.302 1.00 92.44 100 ALA A N 1
ATOM 865 C CA . ALA A 1 100 ? 1.493 4.031 -8.200 1.00 92.44 100 ALA A CA 1
ATOM 866 C C . ALA A 1 100 ? 1.440 3.434 -6.785 1.00 92.44 100 ALA A C 1
ATOM 868 O O . ALA A 1 100 ? 0.359 3.294 -6.220 1.00 92.44 100 ALA A O 1
ATOM 869 N N . ASP A 1 101 ? 2.602 3.147 -6.201 1.00 89.31 101 ASP A N 1
ATOM 870 C CA . ASP A 1 101 ? 2.775 2.645 -4.837 1.00 89.31 101 ASP A CA 1
ATOM 871 C C . ASP A 1 101 ? 2.175 3.588 -3.796 1.00 89.31 101 ASP A C 1
ATOM 873 O O . ASP A 1 101 ? 1.446 3.175 -2.892 1.00 89.31 101 ASP A O 1
ATOM 877 N N . PHE A 1 102 ? 2.465 4.882 -3.931 1.00 90.19 102 PHE A N 1
ATOM 878 C CA . PHE A 1 102 ? 1.944 5.901 -3.034 1.00 90.19 102 PHE A CA 1
ATOM 879 C C . PHE A 1 102 ? 0.424 6.059 -3.167 1.00 90.19 102 PHE A C 1
ATOM 881 O O . PHE A 1 102 ? -0.279 6.136 -2.159 1.00 90.19 102 PHE A O 1
ATOM 888 N N . LEU A 1 103 ? -0.105 6.060 -4.395 1.00 92.88 103 LEU A N 1
ATOM 889 C CA . LEU A 1 103 ? -1.548 6.078 -4.641 1.00 92.88 103 LEU A CA 1
ATOM 890 C C . LEU A 1 103 ? -2.224 4.827 -4.076 1.00 92.88 103 LEU A C 1
ATOM 892 O O . LEU A 1 103 ? -3.270 4.942 -3.441 1.00 92.88 103 LEU A O 1
ATOM 896 N N . LEU A 1 104 ? -1.617 3.651 -4.232 1.00 92.25 104 LEU A N 1
ATOM 897 C CA . LEU A 1 104 ? -2.123 2.412 -3.650 1.00 92.25 104 LEU A CA 1
ATOM 898 C C . LEU A 1 104 ? -2.154 2.488 -2.118 1.00 92.25 104 LEU A C 1
ATOM 900 O O . LEU A 1 104 ? -3.159 2.123 -1.510 1.00 92.25 104 LEU A O 1
ATOM 904 N N . ALA A 1 105 ? -1.112 3.030 -1.482 1.00 90.69 105 ALA A N 1
ATOM 905 C CA . ALA A 1 105 ? -1.119 3.268 -0.039 1.00 90.69 105 ALA A CA 1
ATOM 906 C C . ALA A 1 105 ? -2.279 4.194 0.375 1.00 90.69 105 ALA A C 1
ATOM 908 O O . ALA A 1 105 ? -2.988 3.901 1.339 1.00 90.69 105 ALA A O 1
ATOM 909 N N . MET A 1 106 ? -2.535 5.268 -0.383 1.00 92.06 106 MET A N 1
ATOM 910 C CA . MET A 1 106 ? -3.683 6.157 -0.150 1.00 92.06 106 MET A CA 1
ATOM 911 C C . MET A 1 106 ? -5.020 5.428 -0.272 1.00 92.06 106 MET A C 1
ATOM 913 O O . MET A 1 106 ? -5.897 5.642 0.563 1.00 92.06 106 MET A O 1
ATOM 917 N N . VAL A 1 107 ? -5.176 4.546 -1.264 1.00 94.25 107 VAL A N 1
ATOM 918 C CA . VAL A 1 107 ? -6.367 3.697 -1.421 1.00 94.25 107 VAL A CA 1
ATOM 919 C C . VAL A 1 107 ? -6.573 2.837 -0.178 1.00 94.25 107 VAL A C 1
ATOM 921 O O . VAL A 1 107 ? -7.656 2.867 0.406 1.00 94.25 107 VAL A O 1
ATOM 924 N N . VAL A 1 108 ? -5.534 2.123 0.265 1.00 91.81 108 VAL A N 1
ATOM 925 C CA . VAL A 1 108 ? -5.597 1.229 1.433 1.00 91.81 108 VAL A CA 1
ATOM 926 C C . VAL A 1 108 ? -5.996 1.997 2.692 1.00 91.81 108 VAL A C 1
ATOM 928 O O . VAL A 1 108 ? -6.969 1.629 3.354 1.00 91.81 108 VAL A O 1
ATOM 931 N N . PHE A 1 109 ? -5.308 3.101 3.000 1.00 91.94 109 PHE A N 1
ATOM 932 C CA . PHE A 1 109 ? -5.644 3.923 4.164 1.00 91.94 109 PHE A CA 1
ATOM 933 C C . PHE A 1 109 ? -7.047 4.520 4.050 1.00 91.94 109 PHE A C 1
ATOM 935 O O . PHE A 1 109 ? -7.823 4.478 5.004 1.00 91.94 109 PHE A O 1
ATOM 942 N N . SER A 1 110 ? -7.411 5.051 2.886 1.00 93.44 110 SER A N 1
ATOM 943 C CA . SER A 1 110 ? -8.714 5.675 2.703 1.00 93.44 110 SER A CA 1
A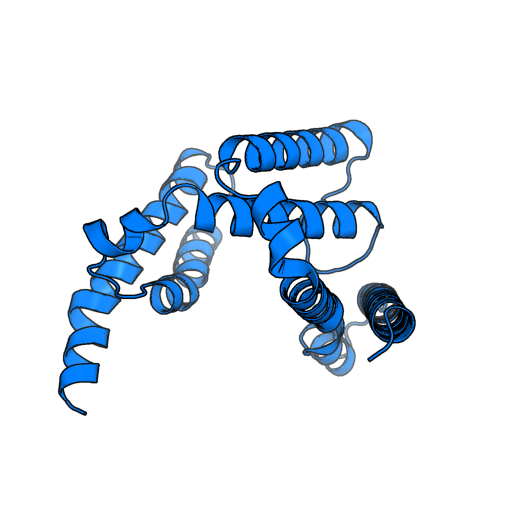TOM 944 C C . SER A 1 110 ? -9.860 4.670 2.851 1.00 93.44 110 SER A C 1
ATOM 946 O O . SER A 1 110 ? -10.854 4.976 3.515 1.00 93.44 110 SER A O 1
ATOM 948 N N . PHE A 1 111 ? -9.716 3.444 2.336 1.00 91.94 111 PHE A N 1
ATOM 949 C CA . PHE A 1 111 ? -10.691 2.373 2.562 1.00 91.94 111 PHE A CA 1
ATOM 950 C C . PHE A 1 111 ? -10.792 1.970 4.030 1.00 91.94 111 PHE A C 1
ATOM 952 O O . PHE A 1 111 ? -11.910 1.881 4.544 1.00 91.94 111 PHE A O 1
ATOM 959 N N . ALA A 1 112 ? -9.658 1.809 4.720 1.00 89.62 112 ALA A N 1
ATOM 960 C CA . ALA A 1 112 ? -9.632 1.447 6.138 1.00 89.62 112 ALA A CA 1
ATOM 961 C C . ALA A 1 112 ? -10.445 2.426 7.009 1.00 89.62 112 ALA A C 1
ATOM 963 O O . ALA A 1 112 ? -11.121 2.010 7.950 1.00 89.62 112 ALA A O 1
ATOM 964 N N . PHE A 1 113 ? -10.453 3.717 6.655 1.00 89.12 113 PHE A N 1
ATOM 965 C CA . PHE A 1 113 ? -11.189 4.754 7.391 1.00 89.12 113 PHE A CA 1
ATOM 966 C C . PHE A 1 113 ? -12.516 5.182 6.764 1.00 89.12 113 PHE A C 1
ATOM 968 O O . PHE A 1 113 ? -13.156 6.085 7.296 1.00 89.12 113 PHE A O 1
ATOM 975 N N . THR A 1 114 ? -12.962 4.562 5.669 1.00 90.06 114 THR A N 1
ATOM 976 C CA . THR A 1 114 ? -14.263 4.901 5.065 1.00 90.06 114 THR A CA 1
ATOM 977 C C . THR A 1 114 ? -15.425 4.297 5.857 1.00 90.06 114 THR A C 1
ATOM 979 O O . THR A 1 114 ? -16.457 4.945 6.024 1.00 90.06 114 THR A O 1
ATOM 982 N N . ARG A 1 115 ? -15.277 3.071 6.381 1.00 86.88 115 ARG A N 1
ATOM 983 C CA . ARG A 1 115 ? -16.288 2.405 7.228 1.00 86.88 115 ARG A CA 1
ATOM 984 C C . ARG A 1 115 ? -15.630 1.574 8.341 1.00 86.88 115 ARG A C 1
ATOM 986 O O . ARG A 1 115 ? -15.702 0.348 8.313 1.00 86.88 115 ARG A O 1
ATOM 993 N N . PRO A 1 116 ? -15.011 2.212 9.350 1.00 82.44 116 PRO A N 1
ATOM 994 C CA . PRO A 1 116 ? -14.262 1.501 10.392 1.00 82.44 116 PRO A CA 1
ATOM 995 C C . PRO A 1 116 ? -15.139 0.579 11.259 1.00 82.44 116 PRO A C 1
ATOM 997 O O . PRO A 1 116 ? -14.653 -0.391 11.834 1.00 82.44 116 PRO A O 1
ATOM 1000 N N . THR A 1 117 ? -16.450 0.832 11.332 1.00 83.62 117 THR A N 1
ATOM 1001 C CA . THR A 1 117 ? -17.397 0.007 12.098 1.00 83.62 117 THR A CA 1
ATOM 1002 C C . THR A 1 117 ? -17.626 -1.380 11.498 1.00 83.62 117 THR A C 1
ATOM 1004 O O . THR A 1 117 ? -18.068 -2.272 12.219 1.00 83.62 117 THR A O 1
ATOM 1007 N N . TRP A 1 118 ? -17.290 -1.595 10.222 1.00 83.56 118 TRP A N 1
ATOM 1008 C CA . TRP A 1 118 ? -17.534 -2.860 9.523 1.00 83.56 118 TRP A CA 1
ATOM 1009 C C . TRP A 1 118 ? -16.764 -4.038 10.109 1.00 83.56 118 TRP A C 1
ATOM 1011 O O . TRP A 1 118 ? -17.309 -5.133 10.225 1.00 83.56 118 TRP A O 1
ATOM 1021 N N . SER A 1 119 ? -15.527 -3.812 10.553 1.00 81.44 119 SER A N 1
ATOM 1022 C CA . SER A 1 119 ? -14.767 -4.848 11.260 1.00 81.44 119 SER A CA 1
ATOM 1023 C C . SER A 1 119 ? -15.496 -5.292 12.535 1.00 81.44 119 SER A C 1
ATOM 1025 O O . SER A 1 119 ? -15.652 -6.485 12.795 1.00 81.44 119 SER A O 1
ATOM 1027 N N . LYS A 1 120 ? -16.054 -4.343 13.299 1.00 81.69 120 LYS A N 1
ATOM 1028 C CA . LYS A 1 120 ? -16.812 -4.667 14.511 1.00 81.69 120 LYS A CA 1
ATOM 1029 C C . LYS A 1 120 ? -18.118 -5.402 14.201 1.00 81.69 120 LYS A C 1
ATOM 1031 O O . LYS A 1 120 ? -18.455 -6.319 14.935 1.00 81.69 120 LYS A O 1
ATOM 1036 N N . THR A 1 121 ? -18.838 -5.035 13.142 1.00 82.31 121 THR A N 1
ATOM 1037 C CA . THR A 1 121 ? -20.132 -5.659 12.812 1.00 82.31 121 THR A CA 1
ATOM 1038 C C . THR A 1 121 ? -20.001 -7.038 12.174 1.00 82.31 121 THR A C 1
ATOM 1040 O O . THR A 1 121 ? -20.794 -7.916 12.488 1.00 82.31 121 THR A O 1
ATOM 1043 N N . PHE A 1 122 ? -19.033 -7.241 11.276 1.00 78.88 122 PHE A N 1
ATOM 1044 C CA . PHE A 1 122 ? -18.898 -8.500 10.530 1.00 78.88 122 PHE A CA 1
ATOM 1045 C C . PHE A 1 122 ? -17.930 -9.484 11.181 1.00 78.88 122 PHE A C 1
ATOM 1047 O O . PHE A 1 122 ? -18.152 -10.690 11.130 1.00 78.88 122 PHE A O 1
ATOM 1054 N N . LEU A 1 123 ? -16.859 -8.978 11.794 1.00 79.44 123 LEU A N 1
ATOM 1055 C CA . LEU A 1 123 ? -15.794 -9.806 12.356 1.00 79.44 123 LEU A CA 1
ATOM 1056 C C . LEU A 1 123 ? -15.791 -9.787 13.887 1.00 79.44 123 LEU A C 1
ATOM 1058 O O . LEU A 1 123 ? -14.939 -10.431 14.491 1.00 79.44 123 LEU A O 1
ATOM 1062 N N . ASN A 1 124 ? -16.719 -9.078 14.546 1.00 80.88 124 ASN A N 1
ATOM 1063 C CA . ASN A 1 124 ? -16.732 -8.888 16.004 1.00 80.88 124 ASN A CA 1
ATOM 1064 C C . ASN A 1 124 ? -15.381 -8.395 16.555 1.00 80.88 124 ASN A C 1
ATOM 1066 O O . ASN A 1 124 ? -14.973 -8.777 17.650 1.00 80.88 124 ASN A O 1
ATOM 1070 N N . GLY A 1 125 ? -14.673 -7.566 15.781 1.00 75.88 125 GLY A N 1
ATOM 1071 C CA . GLY A 1 125 ? -13.351 -7.052 16.149 1.00 75.88 125 GLY A CA 1
ATOM 1072 C C . GLY A 1 125 ? -12.204 -8.056 16.003 1.00 75.88 125 GLY A C 1
ATOM 1073 O O . GLY A 1 125 ? -11.100 -7.764 16.450 1.00 75.88 125 GLY A O 1
ATOM 1074 N N . ASN A 1 126 ? -12.441 -9.215 15.385 1.00 83.00 126 ASN A N 1
ATOM 1075 C CA . ASN A 1 126 ? -11.382 -10.154 15.032 1.00 83.00 126 ASN A CA 1
ATOM 1076 C C . ASN A 1 126 ? -10.730 -9.764 13.704 1.00 83.00 126 ASN A C 1
ATOM 1078 O O . ASN A 1 126 ? -11.362 -9.146 12.845 1.00 83.00 126 ASN A O 1
ATOM 1082 N N . ASP A 1 127 ? -9.472 -10.159 13.536 1.00 84.19 127 ASP A N 1
ATOM 1083 C CA . ASP A 1 127 ? -8.709 -9.912 12.321 1.00 84.19 127 ASP A CA 1
ATOM 1084 C C . ASP A 1 127 ? -8.528 -11.213 11.526 1.00 84.19 127 ASP A C 1
ATOM 1086 O O . ASP A 1 127 ? -8.075 -12.217 12.068 1.00 84.19 127 ASP A O 1
ATOM 1090 N N . ILE A 1 128 ? -8.902 -11.187 10.244 1.00 91.12 128 ILE A N 1
ATOM 1091 C CA . ILE A 1 128 ? -8.704 -12.293 9.290 1.00 91.12 128 ILE A CA 1
ATOM 1092 C C . ILE A 1 128 ? -7.541 -12.020 8.326 1.00 91.12 128 ILE A C 1
ATOM 1094 O O . ILE A 1 128 ? -7.298 -12.813 7.416 1.00 91.12 128 ILE A O 1
ATOM 1098 N N . SER A 1 129 ? -6.832 -10.897 8.492 1.00 90.06 129 SER A N 1
ATOM 1099 C CA . SER A 1 129 ? -5.730 -10.466 7.626 1.00 90.06 129 SER A CA 1
ATOM 1100 C C . SER A 1 129 ? -4.641 -11.531 7.504 1.00 90.06 129 SER A C 1
ATOM 1102 O O . SER A 1 129 ? -4.124 -11.753 6.410 1.00 90.06 129 SER A O 1
ATOM 1104 N N . TYR A 1 130 ? -4.355 -12.248 8.594 1.00 89.56 130 TYR A N 1
ATOM 1105 C CA . TYR A 1 130 ? -3.389 -13.342 8.608 1.00 89.56 130 TYR A CA 1
ATOM 1106 C C . TYR A 1 130 ? -3.829 -14.513 7.720 1.00 89.56 130 TYR A C 1
ATOM 1108 O O . TYR A 1 130 ? -3.058 -14.974 6.877 1.00 89.56 130 TYR A O 1
ATOM 1116 N N . GLY A 1 131 ? -5.093 -14.935 7.825 1.00 93.19 131 GLY A N 1
ATOM 1117 C CA . GLY A 1 131 ? -5.669 -15.938 6.932 1.00 93.19 131 GLY A CA 1
ATOM 1118 C C . GLY A 1 131 ? -5.625 -15.487 5.469 1.00 93.19 131 GLY A C 1
ATOM 1119 O O . GLY A 1 131 ? -5.173 -16.234 4.603 1.00 93.19 131 GLY A O 1
ATOM 1120 N N . VAL A 1 132 ? -6.009 -14.239 5.177 1.00 94.56 132 VAL A N 1
ATOM 1121 C CA . VAL A 1 132 ? -5.923 -13.678 3.815 1.00 94.56 132 VAL A CA 1
ATOM 1122 C C . VAL A 1 132 ? -4.483 -13.754 3.294 1.00 94.56 132 VAL A C 1
ATOM 1124 O O . VAL A 1 132 ? -4.257 -14.215 2.175 1.00 94.56 132 VAL A O 1
ATOM 1127 N N . TYR A 1 133 ? -3.500 -13.382 4.115 1.00 93.56 133 TYR A N 1
ATOM 1128 C CA . TYR A 1 133 ? -2.083 -13.446 3.766 1.00 93.56 133 TYR A CA 1
ATOM 1129 C C . TYR A 1 133 ? -1.598 -14.873 3.465 1.00 93.56 133 TYR A C 1
ATOM 1131 O O . TYR A 1 133 ? -0.899 -15.070 2.477 1.00 93.56 133 TYR A O 1
ATOM 1139 N N . ILE A 1 134 ? -2.001 -15.883 4.234 1.00 93.19 134 ILE A N 1
ATOM 1140 C CA . ILE A 1 134 ? -1.605 -17.274 3.955 1.00 93.19 134 ILE A CA 1
ATOM 1141 C C . ILE A 1 134 ? -2.275 -17.796 2.680 1.00 93.19 134 ILE A C 1
ATOM 1143 O O . ILE A 1 134 ? -1.616 -18.361 1.805 1.00 93.19 134 ILE A O 1
ATOM 1147 N N . TYR A 1 135 ? -3.592 -17.626 2.563 1.00 95.81 135 TYR A N 1
ATOM 1148 C CA . TYR A 1 135 ? -4.363 -18.338 1.547 1.00 95.81 135 TYR A CA 1
ATOM 1149 C C . TYR A 1 135 ? -4.361 -17.660 0.176 1.00 95.81 135 TYR A C 1
ATOM 1151 O O . TYR A 1 135 ? -4.528 -18.361 -0.823 1.00 95.81 135 TYR A O 1
ATOM 1159 N N . HIS A 1 136 ? -4.142 -16.340 0.083 1.00 95.00 136 HIS A N 1
ATOM 1160 C CA . HIS A 1 136 ? -4.234 -15.645 -1.208 1.00 95.00 136 HIS A CA 1
ATOM 1161 C C . HIS A 1 136 ? -3.283 -16.213 -2.268 1.00 95.00 136 HIS A C 1
ATOM 1163 O O . HIS A 1 136 ? -3.739 -16.528 -3.365 1.00 95.00 136 HIS A O 1
ATOM 1169 N N . MET A 1 137 ? -2.002 -16.427 -1.947 1.00 94.06 137 MET A N 1
ATOM 1170 C CA . MET A 1 137 ? -1.044 -16.973 -2.918 1.00 94.06 137 MET A CA 1
ATOM 1171 C C . MET A 1 137 ? -1.304 -18.440 -3.254 1.00 94.06 137 MET A C 1
ATOM 1173 O O . MET A 1 137 ? -1.097 -18.835 -4.397 1.00 94.06 137 MET A O 1
ATOM 1177 N N . LEU A 1 138 ? -1.797 -19.244 -2.308 1.00 95.50 138 LEU A N 1
ATOM 1178 C CA . LEU A 1 138 ? -2.165 -20.637 -2.582 1.00 95.50 138 LEU A CA 1
ATOM 1179 C C . LEU A 1 138 ? -3.295 -20.709 -3.615 1.00 95.50 138 LEU A C 1
ATOM 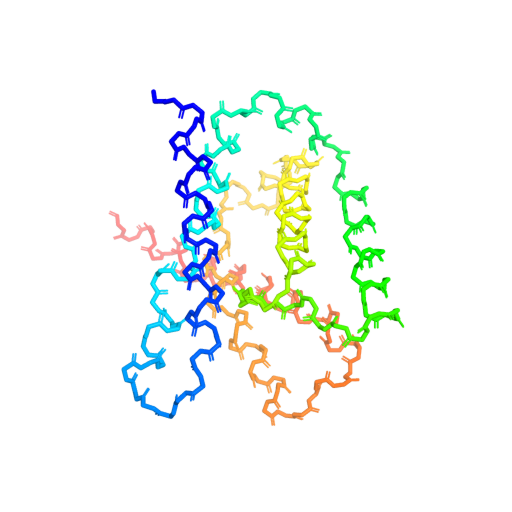1181 O O . LEU A 1 138 ? -3.204 -21.448 -4.594 1.00 95.50 138 LEU A O 1
ATOM 1185 N N . ILE A 1 139 ? -4.332 -19.892 -3.425 1.00 95.19 139 ILE A N 1
ATOM 1186 C CA . ILE A 1 139 ? -5.496 -19.840 -4.314 1.00 95.19 139 ILE A CA 1
ATOM 1187 C C . ILE A 1 139 ? -5.100 -19.272 -5.680 1.00 95.19 139 ILE A C 1
ATOM 1189 O O . ILE A 1 139 ? -5.437 -19.864 -6.703 1.00 95.19 139 ILE A O 1
ATOM 1193 N N . ILE A 1 140 ? -4.335 -18.174 -5.716 1.00 93.88 140 ILE A N 1
ATOM 1194 C CA . ILE A 1 140 ? -3.822 -17.595 -6.967 1.00 93.88 140 ILE A CA 1
ATOM 1195 C C . ILE A 1 140 ? -2.999 -18.632 -7.739 1.00 93.88 140 ILE A C 1
ATOM 1197 O O . ILE A 1 140 ? -3.258 -18.851 -8.921 1.00 93.88 140 ILE A O 1
ATOM 1201 N N . ASN A 1 141 ? -2.060 -19.321 -7.083 1.00 94.62 141 ASN A N 1
ATOM 1202 C CA . ASN A 1 141 ? -1.208 -20.313 -7.739 1.00 94.62 141 ASN A CA 1
ATOM 1203 C C . ASN A 1 141 ? -1.990 -21.522 -8.258 1.00 94.62 141 ASN A C 1
ATOM 1205 O O . ASN A 1 141 ? -1.633 -22.057 -9.305 1.00 94.62 141 ASN A O 1
ATOM 1209 N N . LEU A 1 142 ? -3.077 -21.923 -7.593 1.00 94.69 142 LEU A N 1
ATOM 1210 C CA . LEU A 1 142 ? -3.976 -22.962 -8.097 1.00 94.69 142 LEU A CA 1
ATOM 1211 C C . LEU A 1 142 ? -4.611 -22.536 -9.431 1.00 94.69 142 LEU A C 1
ATOM 1213 O O . LEU A 1 142 ? -4.569 -23.286 -10.406 1.00 94.69 142 LEU A O 1
ATOM 1217 N N . PHE A 1 143 ? -5.132 -21.310 -9.520 1.00 94.00 143 PHE A N 1
ATOM 1218 C CA . PHE A 1 143 ? -5.699 -20.794 -10.772 1.00 94.00 143 PHE A CA 1
ATOM 1219 C C . PHE A 1 143 ? -4.643 -20.588 -11.866 1.00 94.00 143 PHE A C 1
ATOM 1221 O O . PHE A 1 143 ? -4.915 -20.870 -13.035 1.00 94.00 143 PHE A O 1
ATOM 1228 N N . VAL A 1 144 ? -3.434 -20.147 -11.503 1.00 93.25 144 VAL A N 1
ATOM 1229 C CA . VAL A 1 144 ? -2.299 -20.024 -12.434 1.00 93.25 144 VAL A CA 1
ATOM 1230 C C . VAL A 1 144 ? -1.888 -21.394 -12.978 1.00 93.25 144 VAL A C 1
ATOM 1232 O O . VAL A 1 144 ? -1.719 -21.534 -14.188 1.00 93.25 144 VAL A O 1
ATOM 1235 N N . HIS A 1 145 ? -1.791 -22.418 -12.124 1.00 94.88 145 HIS A N 1
ATOM 1236 C CA . HIS A 1 145 ? -1.453 -23.788 -12.524 1.00 94.88 145 HIS A CA 1
ATOM 1237 C C . HIS A 1 145 ? -2.452 -24.352 -13.544 1.00 94.88 145 HIS A C 1
ATOM 1239 O O . HIS A 1 145 ? -2.057 -24.951 -14.544 1.00 94.88 145 HIS A O 1
ATOM 1245 N N . HIS A 1 146 ? -3.743 -24.078 -13.349 1.00 94.00 146 HIS A N 1
ATOM 1246 C CA . HIS A 1 146 ? -4.801 -24.455 -14.288 1.00 94.00 146 HIS A CA 1
ATOM 1247 C C . HIS A 1 146 ? -4.962 -23.500 -15.488 1.00 94.00 146 HIS A C 1
ATOM 1249 O O . HIS A 1 146 ? -5.883 -23.677 -16.282 1.00 94.00 146 HIS A O 1
ATOM 1255 N N . LYS A 1 147 ? -4.066 -22.515 -15.661 1.00 92.94 147 LYS A N 1
ATOM 1256 C CA . LYS A 1 147 ? -4.057 -21.541 -16.771 1.00 92.94 147 LYS A CA 1
ATOM 1257 C C . LYS A 1 147 ? -5.317 -20.664 -16.863 1.00 92.94 147 LYS A C 1
ATOM 1259 O O . LYS A 1 147 ? -5.663 -20.179 -17.937 1.00 92.94 147 LYS A O 1
ATOM 1264 N N . TYR A 1 148 ? -5.976 -20.386 -15.738 1.00 92.62 148 TYR A N 1
ATOM 1265 C CA . TYR A 1 148 ? -7.167 -19.524 -15.678 1.00 92.62 148 TYR A CA 1
ATOM 1266 C C . TYR A 1 148 ? -6.858 -18.015 -15.609 1.00 92.62 148 TYR A C 1
ATOM 1268 O O . TYR A 1 148 ? -7.731 -17.211 -15.287 1.00 92.62 148 TYR A O 1
ATOM 1276 N N . THR A 1 149 ? -5.632 -17.599 -15.928 1.00 86.50 149 THR A N 1
ATOM 1277 C CA . THR A 1 149 ? -5.147 -16.220 -15.735 1.00 86.50 149 THR A CA 1
ATOM 1278 C C . THR A 1 149 ? -5.847 -15.172 -16.601 1.00 86.50 149 THR A C 1
ATOM 1280 O O . THR A 1 149 ? -5.895 -14.011 -16.211 1.00 86.50 149 THR A O 1
ATOM 1283 N N . ASN A 1 150 ? -6.422 -15.561 -17.744 1.00 88.38 150 ASN A N 1
ATOM 1284 C CA . ASN A 1 150 ? -7.093 -14.637 -18.670 1.00 88.38 150 ASN A CA 1
ATOM 1285 C C . ASN A 1 150 ? -8.616 -14.556 -18.464 1.00 88.38 150 ASN A C 1
ATOM 1287 O O . ASN A 1 150 ? -9.321 -13.975 -19.287 1.00 88.38 150 ASN A O 1
ATOM 1291 N N . ASN A 1 151 ? -9.149 -15.150 -17.394 1.00 91.06 151 ASN A N 1
ATOM 1292 C CA . ASN A 1 151 ? -10.583 -15.154 -17.131 1.00 91.06 151 ASN A CA 1
ATOM 1293 C C . ASN A 1 151 ? -10.964 -14.061 -16.117 1.00 91.06 151 ASN A C 1
ATOM 1295 O O . ASN A 1 151 ? -10.639 -14.151 -14.932 1.00 91.06 151 ASN A O 1
ATOM 1299 N N . ILE A 1 152 ? -11.710 -13.049 -16.577 1.00 91.50 152 ILE A N 1
ATOM 1300 C CA . ILE A 1 152 ? -12.164 -11.929 -15.738 1.00 91.50 152 ILE A CA 1
ATOM 1301 C C . ILE A 1 152 ? -13.060 -12.378 -14.577 1.00 91.50 152 ILE A C 1
ATOM 1303 O O . ILE A 1 152 ? -12.981 -11.813 -13.488 1.00 91.50 152 ILE A O 1
ATOM 1307 N N . LEU A 1 153 ? -13.876 -13.419 -14.773 1.00 93.31 153 LEU A N 1
ATOM 1308 C CA . LEU A 1 153 ? -14.720 -13.963 -13.710 1.00 93.31 153 LEU A CA 1
ATOM 1309 C C . LEU A 1 153 ? -13.853 -14.562 -12.608 1.00 93.31 153 LEU A C 1
ATOM 1311 O O . LEU A 1 153 ? -14.089 -14.293 -11.436 1.00 93.31 153 LEU A O 1
ATOM 1315 N N . VAL A 1 154 ? -12.806 -15.305 -12.978 1.00 91.88 154 VAL A N 1
ATOM 1316 C CA . VAL A 1 154 ? -11.854 -15.867 -12.011 1.00 91.88 154 VAL A CA 1
ATOM 1317 C C . VAL A 1 154 ? -11.164 -14.744 -11.244 1.00 91.88 154 VAL A C 1
ATOM 1319 O O . VAL A 1 154 ? -11.169 -14.773 -10.017 1.00 91.88 154 VAL A O 1
ATOM 1322 N N . PHE A 1 155 ? -10.664 -13.716 -11.937 1.00 89.44 155 PHE A N 1
ATOM 1323 C CA . PHE A 1 155 ? -10.059 -12.539 -11.304 1.00 89.44 155 PHE A CA 1
ATOM 1324 C C . PHE A 1 155 ? -10.986 -11.884 -10.267 1.00 89.44 155 PHE A C 1
ATOM 1326 O O . PHE A 1 155 ? -10.551 -11.588 -9.154 1.00 89.44 155 PHE A O 1
ATOM 1333 N N . LEU A 1 156 ? -12.270 -11.708 -10.599 1.00 92.81 156 LEU A N 1
ATOM 1334 C CA . LEU A 1 156 ? -13.258 -11.140 -9.681 1.00 92.81 156 LEU A CA 1
ATOM 1335 C C . LEU A 1 156 ? -13.613 -12.087 -8.529 1.00 92.81 156 LEU A C 1
ATOM 1337 O O . LEU A 1 156 ? -13.883 -11.609 -7.432 1.00 92.81 156 LEU A O 1
ATOM 1341 N N . MET A 1 157 ? -13.606 -13.405 -8.742 1.00 94.31 157 MET A N 1
ATOM 1342 C CA . MET A 1 157 ? -13.956 -14.403 -7.724 1.00 94.31 157 MET A CA 1
ATOM 1343 C C . MET A 1 157 ? -12.833 -14.663 -6.714 1.00 94.31 157 MET A C 1
ATOM 1345 O O . MET A 1 157 ? -13.136 -14.928 -5.548 1.00 94.31 157 MET A O 1
ATOM 1349 N N . VAL A 1 158 ? -11.556 -14.578 -7.115 1.00 94.69 158 VAL A N 1
ATOM 1350 C CA . VAL A 1 158 ? -10.410 -14.902 -6.240 1.00 94.69 158 VAL A CA 1
ATOM 1351 C C . VAL A 1 158 ? -10.476 -14.174 -4.890 1.00 94.69 158 VAL A C 1
ATOM 1353 O O . VAL A 1 158 ? -10.433 -14.868 -3.873 1.00 94.69 158 VAL A O 1
ATOM 1356 N N . PRO A 1 159 ? -10.647 -12.838 -4.806 1.00 93.94 159 PRO A N 1
ATOM 1357 C CA . PRO A 1 159 ? -10.701 -12.144 -3.517 1.00 93.94 159 PRO A CA 1
ATOM 1358 C C . PRO A 1 159 ? -11.799 -12.667 -2.579 1.00 93.94 159 PRO A C 1
ATOM 1360 O O . PRO A 1 159 ? -11.576 -12.768 -1.373 1.00 93.94 159 PRO A O 1
ATOM 1363 N N . PHE A 1 160 ? -12.963 -13.051 -3.117 1.00 95.06 160 PHE A N 1
ATOM 1364 C CA . PHE A 1 160 ? -14.062 -13.608 -2.322 1.00 95.06 160 PHE A CA 1
ATOM 1365 C C . PHE A 1 160 ? -13.740 -15.008 -1.805 1.00 95.06 160 PHE A C 1
ATOM 1367 O O . PHE A 1 160 ? -14.002 -15.301 -0.640 1.00 95.06 160 PHE A O 1
ATOM 1374 N N . ILE A 1 161 ? -13.140 -15.857 -2.64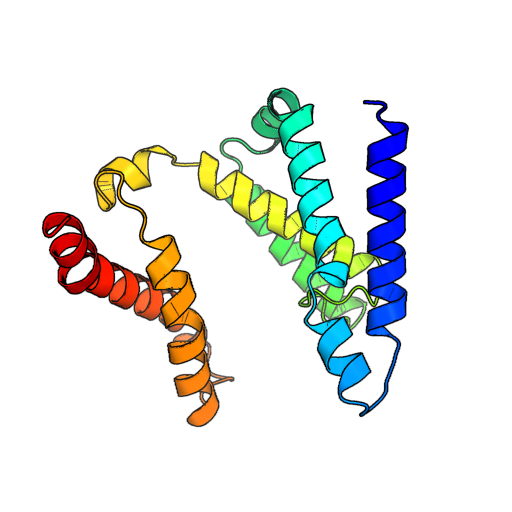3 1.00 95.94 161 ILE A N 1
ATOM 1375 C CA . ILE A 1 161 ? -12.706 -17.205 -2.249 1.00 95.94 161 ILE A CA 1
ATOM 1376 C C . ILE A 1 161 ? -11.649 -17.111 -1.142 1.00 95.94 161 ILE A C 1
ATOM 1378 O O . ILE A 1 161 ? -11.746 -17.807 -0.133 1.00 95.94 161 ILE A O 1
ATOM 1382 N N . VAL A 1 162 ? -10.679 -16.204 -1.292 1.00 96.88 162 VAL A N 1
ATOM 1383 C CA . VAL A 1 162 ? -9.644 -15.938 -0.283 1.00 96.88 162 VAL A CA 1
ATOM 1384 C C . VAL A 1 162 ? -10.265 -15.471 1.030 1.00 96.88 162 VAL A C 1
ATOM 1386 O O . VAL A 1 162 ? -9.950 -16.027 2.079 1.00 96.88 162 VAL A O 1
ATOM 1389 N N . ALA A 1 163 ? -11.164 -14.484 0.991 1.00 94.00 163 ALA A N 1
ATOM 1390 C CA . ALA A 1 163 ? -11.824 -13.969 2.188 1.00 94.00 163 ALA A CA 1
ATOM 1391 C C . ALA A 1 163 ? -12.672 -15.043 2.889 1.00 94.00 163 ALA A C 1
ATOM 1393 O O . ALA A 1 163 ? -12.652 -15.138 4.116 1.00 94.00 163 ALA A O 1
ATOM 1394 N N . LEU A 1 164 ? -13.374 -15.883 2.120 1.00 95.00 164 LEU A N 1
ATOM 1395 C CA . LEU A 1 164 ? -14.152 -17.000 2.648 1.00 95.00 164 LEU A CA 1
ATOM 1396 C C . LEU A 1 164 ? -13.250 -18.019 3.350 1.00 95.00 164 LEU A C 1
ATOM 1398 O O . LEU A 1 164 ? -13.521 -18.386 4.490 1.00 95.00 164 LEU A O 1
ATOM 1402 N N . ILE A 1 165 ? -12.164 -18.450 2.706 1.00 96.00 165 ILE A N 1
ATOM 1403 C CA . ILE A 1 165 ? -11.229 -19.424 3.285 1.00 96.00 165 ILE A CA 1
ATOM 1404 C C . ILE A 1 165 ? -10.529 -18.843 4.517 1.00 96.00 165 ILE A C 1
ATOM 1406 O O . ILE A 1 165 ? -10.439 -19.525 5.536 1.00 96.00 165 ILE A O 1
ATOM 1410 N N . ALA A 1 166 ? -10.115 -17.575 4.478 1.00 94.56 166 ALA A N 1
ATOM 1411 C CA . ALA A 1 166 ? -9.552 -16.881 5.635 1.00 94.56 166 ALA A CA 1
ATOM 1412 C C . ALA A 1 166 ? -10.540 -16.836 6.813 1.00 94.56 166 ALA A C 1
ATOM 1414 O O . ALA A 1 166 ? -10.170 -17.114 7.952 1.00 94.56 166 ALA A O 1
ATOM 1415 N N . PHE A 1 167 ? -11.818 -16.558 6.546 1.00 92.94 167 PHE A N 1
ATOM 1416 C CA . PHE A 1 167 ? -12.860 -16.575 7.571 1.00 92.94 167 PHE A CA 1
ATOM 1417 C C . PHE A 1 167 ? -13.110 -17.982 8.139 1.00 92.94 167 PHE A C 1
ATOM 1419 O O . PHE A 1 167 ? -13.275 -18.142 9.352 1.00 92.94 167 PHE A O 1
ATOM 1426 N N . LEU A 1 168 ? -13.122 -19.013 7.287 1.00 93.94 168 LEU A N 1
ATOM 1427 C CA . LEU A 1 168 ? -13.255 -20.408 7.719 1.00 93.94 168 LEU A CA 1
ATOM 1428 C C . LEU A 1 168 ? -12.054 -20.840 8.574 1.00 93.94 168 LEU A C 1
ATOM 1430 O O . LEU A 1 168 ? -12.262 -21.428 9.635 1.00 93.94 168 LEU A O 1
ATOM 1434 N N . SER A 1 169 ? -10.828 -20.488 8.175 1.00 94.06 169 SER A N 1
ATOM 1435 C CA . SER A 1 169 ? -9.609 -20.697 8.974 1.00 94.06 169 SER A CA 1
ATOM 1436 C C . SER A 1 169 ? -9.734 -20.057 10.347 1.00 94.06 169 SER A C 1
ATOM 1438 O O . SER A 1 169 ? -9.556 -20.726 11.366 1.00 94.06 169 SER A O 1
ATOM 1440 N N . TRP A 1 170 ? -10.146 -18.789 10.396 1.00 91.12 170 TRP A N 1
ATOM 1441 C CA . TRP A 1 170 ? -10.345 -18.099 11.661 1.00 91.12 170 TRP A CA 1
ATOM 1442 C C . TRP A 1 170 ? -11.355 -18.829 12.560 1.00 91.12 170 TRP A C 1
ATOM 1444 O O . TRP A 1 170 ? -11.093 -19.065 13.741 1.00 91.12 170 TRP A O 1
ATOM 1454 N N . LYS A 1 171 ? -12.503 -19.238 12.007 1.00 91.06 171 LYS A N 1
ATOM 1455 C CA . LYS A 1 171 ? -13.585 -19.881 12.767 1.00 91.06 171 LYS A CA 1
ATOM 1456 C C . LYS A 1 171 ? -13.221 -21.281 13.272 1.00 91.06 171 LYS A C 1
ATOM 1458 O O . LYS A 1 171 ? -13.586 -21.610 14.402 1.00 91.06 171 LYS A O 1
ATOM 1463 N N . PHE A 1 172 ? -12.565 -22.096 12.445 1.00 93.44 172 PHE A N 1
ATOM 1464 C CA . PHE A 1 172 ? -12.359 -23.527 12.701 1.00 93.44 172 PHE A CA 1
ATOM 1465 C C . PHE A 1 172 ? -10.952 -23.893 13.179 1.00 93.44 172 PHE A C 1
ATOM 1467 O O . PHE A 1 172 ? -10.795 -24.945 13.790 1.00 93.44 172 PHE A O 1
ATOM 1474 N N . ILE A 1 173 ? -9.948 -23.050 12.933 1.00 92.25 173 ILE A N 1
ATOM 1475 C CA . ILE A 1 173 ? -8.543 -23.346 13.238 1.00 92.25 173 ILE A CA 1
ATOM 1476 C C . ILE A 1 173 ? -8.004 -22.335 14.248 1.00 92.25 173 ILE A C 1
ATOM 1478 O O . ILE A 1 173 ? -7.688 -22.700 15.380 1.00 92.25 173 ILE A O 1
ATOM 1482 N N . GLU A 1 174 ? -7.948 -21.055 13.878 1.00 89.44 174 GLU A N 1
ATOM 1483 C CA . GLU A 1 174 ? -7.238 -20.044 14.672 1.00 89.44 174 GLU A CA 1
ATOM 1484 C C . GLU A 1 174 ? -7.954 -19.751 15.992 1.00 89.44 174 GLU A C 1
ATOM 1486 O O . GLU A 1 174 ? -7.343 -19.797 17.059 1.00 89.44 174 GLU A O 1
ATOM 1491 N N . ARG A 1 175 ? -9.270 -19.501 15.958 1.00 88.31 175 ARG A N 1
ATOM 1492 C CA . ARG A 1 175 ? -10.042 -19.201 17.170 1.00 88.31 175 ARG A CA 1
ATOM 1493 C C . ARG A 1 175 ? -10.051 -20.373 18.161 1.00 88.31 175 ARG A C 1
ATOM 1495 O O . ARG A 1 175 ? -9.881 -20.103 19.350 1.00 88.31 175 ARG A O 1
ATOM 1502 N N . PRO A 1 176 ? -10.258 -21.642 17.755 1.00 89.81 176 PRO A N 1
ATOM 1503 C CA . PRO A 1 176 ? -10.114 -22.774 18.667 1.00 89.81 176 PRO A CA 1
ATOM 1504 C C . PRO A 1 176 ? -8.698 -22.915 19.228 1.00 89.81 176 PRO A C 1
ATOM 1506 O O . PRO A 1 176 ? -8.558 -23.072 20.435 1.00 89.81 176 PRO A O 1
ATOM 1509 N N . ALA A 1 177 ? -7.659 -22.785 18.397 1.00 90.31 177 ALA A N 1
ATOM 1510 C CA . ALA A 1 177 ? -6.271 -22.894 18.846 1.00 90.31 177 ALA A CA 1
ATOM 1511 C C . ALA A 1 177 ? -5.897 -21.816 19.876 1.00 90.31 177 ALA A C 1
ATOM 1513 O O . ALA A 1 177 ? -5.217 -22.104 20.857 1.00 90.31 177 ALA A O 1
ATOM 1514 N N . LEU A 1 178 ? -6.381 -20.582 19.701 1.00 87.06 178 LEU A N 1
ATOM 1515 C CA . LEU A 1 178 ? -6.151 -19.490 20.652 1.00 87.06 178 LEU A CA 1
ATOM 1516 C C . LEU A 1 178 ? -6.850 -19.696 22.000 1.00 87.06 178 LEU A C 1
ATOM 1518 O O . LEU A 1 178 ? -6.373 -19.168 22.995 1.00 87.06 178 LEU A O 1
ATOM 1522 N N . LYS A 1 179 ? -7.949 -20.460 22.055 1.00 90.31 179 LYS A N 1
ATOM 1523 C CA . LYS A 1 179 ? -8.630 -20.804 23.318 1.00 90.31 179 LYS A CA 1
ATOM 1524 C C . LYS A 1 179 ? -7.901 -21.869 24.139 1.00 90.31 179 LYS A C 1
ATOM 1526 O O . LYS A 1 179 ? -8.293 -22.112 25.273 1.00 90.31 179 LYS A O 1
ATOM 1531 N N . LEU A 1 180 ? -6.912 -22.541 23.550 1.00 90.06 180 LEU A N 1
ATOM 1532 C CA . LEU A 1 180 ? -6.086 -23.543 24.225 1.00 90.06 180 LEU A CA 1
ATOM 1533 C C . LEU A 1 180 ? -4.843 -22.926 24.894 1.00 90.06 180 LEU A C 1
ATOM 1535 O O . LEU A 1 180 ? -4.058 -23.664 25.484 1.00 90.06 180 LEU A O 1
ATOM 1539 N N . LYS A 1 181 ? -4.652 -21.606 24.773 1.00 66.62 181 LYS A N 1
ATOM 1540 C CA . LYS A 1 181 ? -3.646 -20.822 25.502 1.00 66.62 181 LYS A CA 1
ATOM 1541 C C . LYS A 1 181 ? -4.259 -20.210 26.752 1.00 66.62 181 LYS A C 1
ATOM 1543 O O . LYS A 1 181 ? -3.526 -20.149 27.759 1.00 66.62 181 LYS A O 1
#

pLDDT: mean 89.47, std 5.64, range [59.75, 96.88]

Secondary structure (DSSP, 8-state):
--HHHHHHHHHHHHHHHHHHHH-----HHHHHHHHSSGGGHHHHHHHHHHHHTHHHHHHHHTT-HHHHHHHHHHHHHHHHHHH-----SSS-SSHHHHHHHHHHHHHHHHHHTTSTHHHHHHHTT---HHHHHHHHHHHHHHHHHTTGGG-HHHHHHHHHHHHHHHHHHIIIIIHHHHTT-

Foldseek 3Di:
DDPVVLVVVLVVLLVVLQVLLPPDDPDPVSVCVNVDCSLVVSVVSVVVVCVVCVVVLCVVQAQCLVVLVVVLVVLQCCCCPPVVDNLPDSRPNDVSVVVSVVSVVSNVSSVCRNCVCCCCVPVVVDDLVVQLVVCLVVLVVVCVVVVVVPPPVSVVCSSVVSVVRSVVCVVPPVVVVVVVD

Sequence (181 aa):
MNKFLWTFFFLTFLILNYFITNITSENSFVKLINVSVIPYLYYFIIGIIIYKYWNFFFQFVKNRGVLFLTIYLCFMWIVHSYFNINATSYNVTNPLKVIADFLLAMVVFSFAFTRPTWSKTFLNGNDISYGVYIYHMLIINLFVHHKYTNNILVFLMVPFIVALIAFLSWKFIERPALKLK

Organism: Nonlabens ulvanivorans (NCBI:txid906888)

Radius of gyration: 19.19 Å; chains: 1; bounding box: 44×41×48 Å